Protein AF-A0A552JP70-F1 (afdb_monomer)

Radius of gyration: 28.19 Å; Cα contacts (8 Å, |Δi|>4): 30; chains: 1; bounding box: 27×38×86 Å

Sequence (73 aa):
MMQLEDYFNFLTPNDIRLKGTRIGIETILYDYIYHAKWVGGIKYKMNVGWASAVSSAERLKHETQRPHGLRYR

Structure (mmCIF, N/CA/C/O backbone):
data_AF-A0A552JP70-F1
#
_entry.id   AF-A0A552JP70-F1
#
loop_
_atom_site.group_PDB
_atom_site.id
_atom_site.type_symbol
_atom_site.label_atom_id
_atom_site.label_alt_id
_atom_site.label_comp_id
_atom_site.label_asym_id
_atom_site.label_entity_id
_atom_site.label_seq_id
_atom_site.pdbx_PDB_ins_code
_atom_site.Cartn_x
_atom_site.Cartn_y
_atom_site.Cartn_z
_atom_site.occupancy
_atom_site.B_iso_or_equiv
_atom_site.auth_seq_id
_atom_site.auth_comp_id
_atom_site.auth_asym_id
_atom_site.auth_atom_id
_atom_site.pdbx_PDB_model_num
ATOM 1 N N . MET A 1 1 ? -4.849 16.164 15.251 1.00 75.88 1 MET A N 1
ATOM 2 C CA . MET A 1 1 ? -3.887 15.937 14.152 1.00 75.88 1 MET A CA 1
ATOM 3 C C . MET A 1 1 ? -3.837 14.437 13.933 1.00 75.88 1 MET A C 1
ATOM 5 O O . MET A 1 1 ? -3.789 13.741 14.936 1.00 75.88 1 MET A O 1
ATOM 9 N N . MET A 1 2 ? -3.952 13.946 12.699 1.00 86.06 2 MET A N 1
ATOM 10 C CA . MET A 1 2 ? -3.871 12.504 12.428 1.00 86.06 2 MET A CA 1
ATOM 11 C C . MET A 1 2 ? -2.410 12.112 12.232 1.00 86.06 2 MET A C 1
ATOM 13 O O . MET A 1 2 ? -1.713 12.766 11.454 1.00 86.06 2 MET A O 1
ATOM 17 N N . GLN A 1 3 ? -1.969 11.084 12.949 1.00 91.50 3 GLN A N 1
ATOM 18 C CA . GLN A 1 3 ? -0.649 10.488 12.786 1.00 91.50 3 GLN A CA 1
ATOM 19 C C . GLN A 1 3 ? -0.681 9.509 11.610 1.00 91.50 3 GLN A C 1
ATOM 21 O O . GLN A 1 3 ? -1.739 9.000 11.231 1.00 91.50 3 GLN A O 1
ATOM 26 N N . LEU A 1 4 ? 0.476 9.228 11.017 1.00 89.75 4 LEU A N 1
ATOM 27 C CA . LEU A 1 4 ? 0.559 8.267 9.918 1.00 89.75 4 LEU A CA 1
ATOM 28 C C . LEU A 1 4 ? 0.205 6.852 10.401 1.00 89.75 4 LEU A C 1
ATOM 30 O O . LEU A 1 4 ? -0.465 6.095 9.701 1.00 89.75 4 LEU A O 1
ATOM 34 N N . GLU A 1 5 ? 0.601 6.522 11.625 1.00 90.56 5 GLU A N 1
ATOM 35 C CA . GLU A 1 5 ? 0.349 5.236 12.267 1.00 90.56 5 GLU A CA 1
ATOM 36 C C . GLU A 1 5 ? -1.150 4.964 12.469 1.00 90.56 5 GLU A C 1
ATOM 38 O O . GLU A 1 5 ? -1.561 3.804 12.478 1.00 90.56 5 GLU A O 1
ATOM 43 N N . ASP A 1 6 ? -1.987 6.005 12.546 1.00 94.62 6 ASP A N 1
ATOM 44 C CA . ASP A 1 6 ? -3.436 5.864 12.748 1.00 94.62 6 ASP A CA 1
ATOM 45 C C . ASP A 1 6 ? -4.145 5.179 11.562 1.00 94.62 6 ASP A C 1
ATOM 47 O O . ASP A 1 6 ? -5.241 4.625 11.723 1.00 94.62 6 ASP A O 1
ATOM 51 N N . TYR A 1 7 ? -3.514 5.186 10.382 1.00 94.38 7 TYR A N 1
ATOM 52 C CA . TYR A 1 7 ? -4.021 4.581 9.148 1.00 94.38 7 TYR A CA 1
ATOM 53 C C . TYR A 1 7 ? -3.634 3.109 8.982 1.00 94.38 7 TYR A C 1
ATOM 55 O O . TYR A 1 7 ? -4.139 2.456 8.064 1.00 94.38 7 TYR A O 1
ATOM 63 N N . PHE A 1 8 ? -2.772 2.569 9.848 1.00 95.38 8 PHE A N 1
ATOM 64 C CA . PHE A 1 8 ? -2.213 1.230 9.690 1.00 95.38 8 PHE A CA 1
ATOM 65 C C . PHE A 1 8 ? -2.598 0.275 10.823 1.00 95.38 8 PHE A C 1
ATOM 67 O O . PHE A 1 8 ? -2.945 0.666 11.935 1.00 95.38 8 PHE A O 1
ATOM 74 N N . ASN A 1 9 ? -2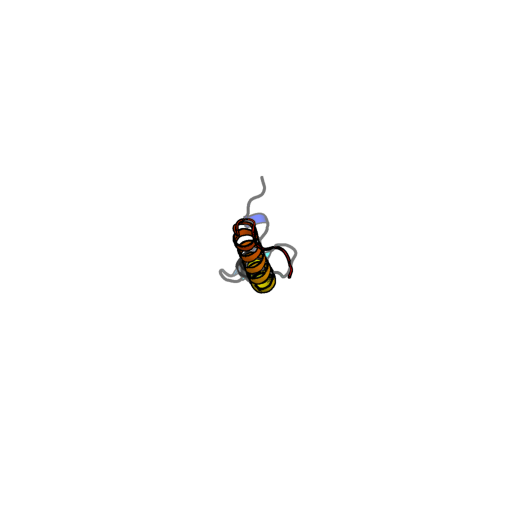.548 -1.016 10.514 1.00 96.00 9 ASN A N 1
ATOM 75 C CA . ASN A 1 9 ? -2.611 -2.108 11.468 1.00 96.00 9 ASN A CA 1
ATOM 76 C C . ASN A 1 9 ? -1.322 -2.929 11.356 1.00 96.00 9 ASN A C 1
ATOM 78 O O . ASN A 1 9 ? -1.015 -3.451 10.283 1.00 96.00 9 ASN A O 1
ATOM 82 N N . PHE A 1 10 ? -0.580 -3.035 12.456 1.00 94.75 10 PHE A N 1
ATOM 83 C CA . PHE A 1 10 ? 0.702 -3.732 12.523 1.00 94.75 10 PHE A CA 1
ATOM 84 C C . PHE A 1 10 ? 0.464 -5.154 13.034 1.00 94.75 10 PHE A C 1
ATOM 86 O O . PHE A 1 10 ? 0.368 -5.373 14.240 1.00 94.75 10 PHE A O 1
ATOM 93 N N . LEU A 1 11 ? 0.329 -6.121 12.123 1.00 93.94 11 LEU A N 1
ATOM 94 C CA . LEU A 1 11 ? 0.147 -7.526 12.503 1.00 93.94 11 LEU A CA 1
ATOM 95 C C . LEU A 1 11 ? 1.486 -8.167 12.878 1.00 93.94 11 LEU A C 1
ATOM 97 O O . LEU A 1 11 ? 1.575 -8.901 13.858 1.00 93.94 11 LEU A O 1
ATOM 101 N N . THR A 1 12 ? 2.531 -7.870 12.103 1.00 93.94 12 THR A N 1
ATOM 102 C CA . THR A 1 12 ? 3.929 -8.251 12.359 1.00 93.94 12 THR A CA 1
ATOM 103 C C . THR A 1 12 ? 4.858 -7.193 11.740 1.00 93.94 12 THR A C 1
ATOM 105 O O . THR A 1 12 ? 4.382 -6.374 10.951 1.00 93.94 12 THR A O 1
ATOM 108 N N . PRO A 1 13 ? 6.179 -7.203 12.010 1.00 89.25 13 PRO A N 1
ATOM 109 C CA . PRO A 1 13 ? 7.115 -6.263 11.379 1.00 89.25 13 PRO A CA 1
ATOM 110 C C . PRO A 1 13 ? 7.091 -6.269 9.840 1.00 89.25 13 PRO A C 1
ATOM 112 O O . PRO A 1 13 ? 7.437 -5.268 9.218 1.00 89.25 13 PRO A O 1
ATOM 115 N N . ASN A 1 14 ? 6.656 -7.378 9.230 1.00 89.31 14 ASN A N 1
ATOM 116 C CA . ASN A 1 14 ? 6.597 -7.566 7.781 1.00 89.31 14 ASN A CA 1
ATOM 117 C C . ASN A 1 14 ? 5.156 -7.609 7.232 1.00 89.31 14 ASN A C 1
ATOM 119 O O . ASN A 1 14 ? 4.987 -7.753 6.026 1.00 89.31 14 ASN A O 1
ATOM 123 N N . ASP A 1 15 ? 4.131 -7.502 8.085 1.00 93.38 15 ASP A N 1
ATOM 124 C CA . ASP A 1 15 ? 2.711 -7.488 7.695 1.00 93.38 15 ASP A CA 1
ATOM 125 C C . ASP A 1 15 ? 2.049 -6.246 8.305 1.00 93.38 15 ASP A C 1
ATOM 127 O O . ASP A 1 15 ? 1.577 -6.249 9.449 1.00 93.38 15 ASP A O 1
ATOM 131 N N . ILE A 1 16 ? 2.079 -5.163 7.527 1.00 96.56 16 ILE A N 1
ATOM 132 C CA . ILE A 1 16 ? 1.478 -3.869 7.852 1.00 96.56 16 ILE A CA 1
ATOM 133 C C . ILE A 1 16 ? 0.329 -3.647 6.875 1.00 96.56 16 ILE A C 1
ATOM 135 O O . ILE A 1 16 ? 0.534 -3.669 5.662 1.00 96.56 16 ILE A O 1
ATOM 139 N N . ARG A 1 17 ? -0.880 -3.408 7.389 1.00 96.88 17 ARG A N 1
ATOM 140 C CA . ARG A 1 17 ? -2.102 -3.285 6.577 1.00 96.88 17 ARG A CA 1
ATOM 141 C C . ARG A 1 17 ? -2.755 -1.932 6.712 1.00 96.88 17 ARG A C 1
ATOM 143 O O . ARG A 1 17 ? -2.714 -1.336 7.782 1.00 96.88 17 ARG A O 1
ATOM 150 N N . LEU A 1 18 ? -3.435 -1.480 5.665 1.00 96.31 18 LEU A N 1
ATOM 151 C CA . LEU A 1 18 ? -4.279 -0.294 5.751 1.00 96.31 18 LEU A CA 1
ATOM 152 C C . LEU A 1 18 ? -5.524 -0.611 6.595 1.00 96.31 18 LEU A C 1
ATOM 154 O O . LEU A 1 18 ? -6.261 -1.566 6.316 1.00 96.31 18 LEU A O 1
ATOM 158 N N . LYS A 1 19 ? -5.762 0.190 7.63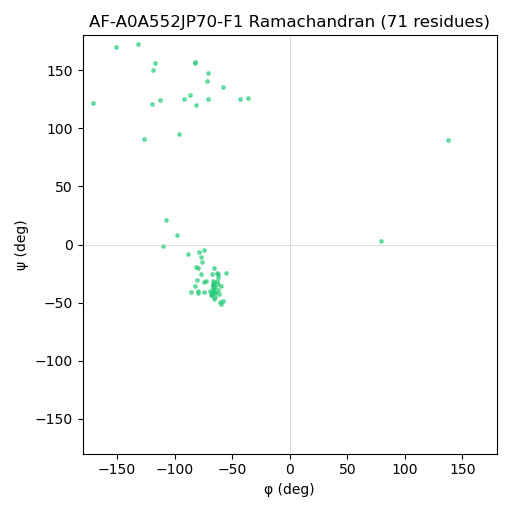2 1.00 95.50 19 LYS A N 1
ATOM 159 C CA . LYS A 1 19 ? -6.847 -0.000 8.596 1.00 95.50 19 LYS A CA 1
ATOM 160 C C . LYS A 1 19 ? -8.205 -0.023 7.889 1.00 95.50 19 LYS A C 1
ATOM 162 O O . LYS A 1 19 ? -8.476 0.783 7.006 1.00 95.50 19 LYS A O 1
ATOM 167 N N . GLY A 1 20 ? -9.059 -0.976 8.266 1.00 94.56 20 GLY A N 1
ATOM 168 C CA . GLY A 1 20 ? -10.365 -1.182 7.624 1.00 94.56 20 GLY A CA 1
ATOM 169 C C . GLY A 1 20 ? -10.314 -1.943 6.294 1.00 94.56 20 GLY A C 1
ATOM 170 O O . GLY A 1 20 ? -11.357 -2.160 5.684 1.00 94.56 20 GLY A O 1
ATOM 171 N N . THR A 1 21 ? -9.138 -2.400 5.854 1.00 95.50 21 THR A N 1
ATOM 172 C CA . THR A 1 21 ? -8.985 -3.197 4.631 1.00 95.50 21 THR A CA 1
ATOM 173 C C . THR A 1 21 ? -8.133 -4.443 4.876 1.00 95.50 21 THR A C 1
ATOM 175 O O . THR A 1 21 ? -7.545 -4.629 5.942 1.00 95.50 21 THR A O 1
ATOM 178 N N . ARG A 1 22 ? -8.055 -5.316 3.867 1.00 94.75 22 ARG A N 1
ATOM 179 C CA . ARG A 1 22 ? -7.111 -6.444 3.837 1.00 94.75 22 ARG A CA 1
ATOM 180 C C . ARG A 1 22 ? -5.853 -6.143 3.013 1.00 94.75 22 ARG A C 1
ATOM 182 O O . ARG A 1 22 ? -5.082 -7.064 2.774 1.00 94.75 22 ARG A O 1
ATOM 189 N N . ILE A 1 23 ? -5.671 -4.896 2.577 1.00 95.50 23 ILE A N 1
ATOM 190 C CA . ILE A 1 23 ? -4.574 -4.477 1.703 1.00 95.50 23 ILE A CA 1
ATOM 191 C C . ILE A 1 23 ? -3.326 -4.254 2.558 1.00 95.50 23 ILE A C 1
ATOM 193 O O . ILE A 1 23 ? -3.343 -3.433 3.479 1.00 95.50 23 ILE A O 1
ATOM 197 N N . GLY A 1 24 ? -2.266 -5.000 2.256 1.00 95.69 24 GLY A N 1
ATOM 198 C CA . GLY A 1 24 ? -0.950 -4.812 2.853 1.00 95.69 24 GLY A CA 1
ATOM 199 C C . GLY A 1 24 ? -0.161 -3.695 2.171 1.00 95.69 24 GLY A C 1
ATOM 200 O O . GLY A 1 24 ? -0.407 -3.337 1.012 1.00 95.69 24 GLY A O 1
ATOM 201 N N . ILE A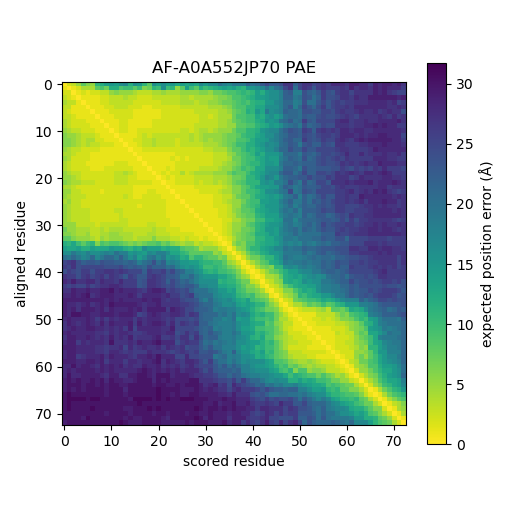 1 25 ? 0.787 -3.114 2.901 1.00 94.75 25 ILE A N 1
ATOM 202 C CA . ILE A 1 25 ? 1.619 -2.009 2.419 1.00 94.75 25 ILE A CA 1
ATOM 203 C C . ILE A 1 25 ? 2.475 -2.407 1.214 1.00 94.75 25 ILE A C 1
ATOM 205 O O . ILE A 1 25 ? 2.749 -1.575 0.353 1.00 94.75 25 ILE A O 1
ATOM 209 N N . GLU A 1 26 ? 2.835 -3.683 1.092 1.00 94.50 26 GLU A N 1
ATOM 210 C CA . GLU A 1 26 ? 3.557 -4.233 -0.052 1.00 94.50 26 GLU A CA 1
ATO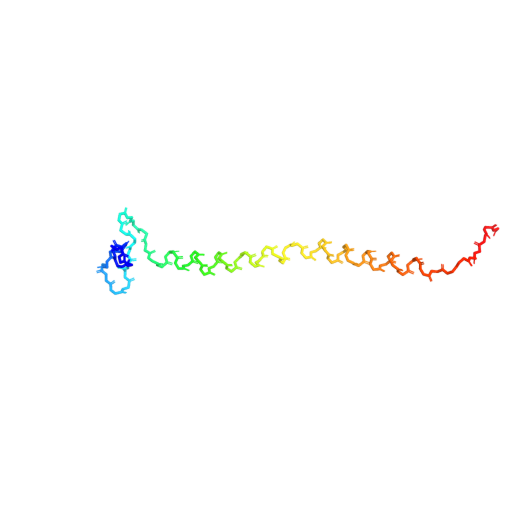M 211 C C . GLU A 1 26 ? 2.792 -4.049 -1.364 1.00 94.50 26 GLU A C 1
ATOM 213 O O . GLU A 1 26 ? 3.401 -3.741 -2.386 1.00 94.50 26 GLU A O 1
ATOM 218 N N . THR A 1 27 ? 1.460 -4.150 -1.329 1.00 93.81 27 THR A N 1
ATOM 219 C CA . THR A 1 27 ? 0.613 -3.937 -2.511 1.00 93.81 27 THR A CA 1
ATOM 220 C C . THR A 1 27 ? 0.653 -2.472 -2.942 1.00 93.81 27 THR A C 1
ATOM 222 O O . THR A 1 27 ? 0.822 -2.178 -4.123 1.00 93.81 27 THR A O 1
ATOM 225 N N . ILE A 1 28 ? 0.563 -1.548 -1.981 1.00 90.81 28 ILE A N 1
ATOM 226 C CA . 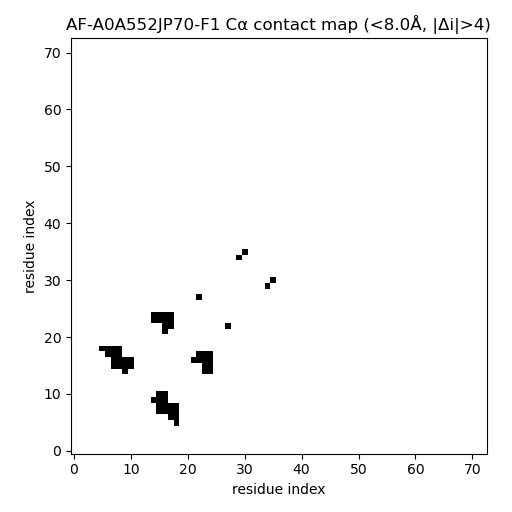ILE A 1 28 ? 0.616 -0.100 -2.233 1.00 90.81 28 ILE A CA 1
ATOM 227 C C . ILE A 1 28 ? 1.994 0.299 -2.769 1.00 90.81 28 ILE A C 1
ATOM 229 O O . ILE A 1 28 ? 2.093 1.043 -3.740 1.00 90.81 28 ILE A O 1
ATOM 233 N N . LEU A 1 29 ? 3.066 -0.204 -2.152 1.00 91.44 29 LEU A N 1
ATOM 234 C CA . LEU A 1 29 ? 4.438 0.081 -2.570 1.00 91.44 29 LEU A CA 1
ATOM 235 C C . LEU A 1 29 ? 4.736 -0.488 -3.955 1.00 91.44 29 LEU A C 1
ATOM 237 O O . LEU A 1 29 ? 5.379 0.186 -4.759 1.00 91.44 29 LEU A O 1
ATOM 241 N N . TYR A 1 30 ? 4.264 -1.701 -4.248 1.00 90.50 30 TYR A N 1
ATOM 242 C CA . TYR A 1 30 ? 4.382 -2.284 -5.578 1.00 90.50 30 TYR A CA 1
ATOM 243 C C . TYR A 1 30 ? 3.671 -1.409 -6.611 1.00 90.50 30 TYR A C 1
ATOM 245 O O . TYR A 1 30 ? 4.288 -1.014 -7.600 1.00 90.50 30 TYR A O 1
ATOM 253 N N . ASP A 1 31 ? 2.414 -1.045 -6.351 1.00 89.25 31 ASP A N 1
ATOM 254 C CA . ASP A 1 31 ? 1.635 -0.206 -7.257 1.00 89.25 31 ASP A CA 1
ATOM 255 C C . ASP A 1 31 ? 2.330 1.140 -7.498 1.00 89.25 31 ASP A C 1
ATOM 257 O O . ASP A 1 31 ? 2.616 1.515 -8.634 1.00 89.25 31 ASP A O 1
ATOM 261 N N . TYR A 1 32 ? 2.751 1.806 -6.424 1.00 87.88 32 TYR A N 1
ATOM 262 C CA . TYR A 1 32 ? 3.446 3.083 -6.501 1.00 87.88 32 TYR A CA 1
ATOM 263 C C . TYR A 1 32 ? 4.767 2.990 -7.274 1.00 87.88 32 TYR A C 1
ATOM 265 O O . TYR A 1 32 ? 5.004 3.772 -8.189 1.00 87.88 32 TYR A O 1
ATOM 273 N N . ILE A 1 33 ? 5.638 2.026 -6.964 1.00 87.31 33 ILE A N 1
ATOM 274 C CA . ILE A 1 33 ? 6.959 1.919 -7.601 1.00 87.31 33 ILE A CA 1
ATOM 275 C C . ILE A 1 33 ? 6.835 1.524 -9.076 1.00 87.31 33 ILE A C 1
ATOM 277 O O . ILE A 1 33 ? 7.541 2.082 -9.924 1.00 87.31 33 ILE A O 1
ATOM 281 N N . TYR A 1 34 ? 5.965 0.566 -9.400 1.00 83.75 34 TYR A N 1
ATOM 282 C CA . TYR A 1 34 ? 5.863 0.021 -10.752 1.00 83.75 34 TYR A CA 1
ATOM 283 C C . TYR A 1 34 ? 4.947 0.849 -11.655 1.00 83.75 34 TYR A C 1
ATOM 285 O O . TYR A 1 34 ? 5.327 1.112 -12.801 1.00 83.75 34 TYR A O 1
ATOM 293 N N . HIS A 1 35 ? 3.801 1.331 -11.167 1.00 71.50 35 HIS A N 1
ATOM 294 C CA . HIS A 1 35 ? 2.893 2.149 -11.973 1.00 71.50 35 HIS A CA 1
ATOM 295 C C . HIS A 1 35 ? 3.323 3.618 -12.060 1.00 71.50 35 HIS A C 1
ATOM 297 O O . HIS A 1 35 ? 3.170 4.203 -13.136 1.00 71.50 35 HIS A O 1
ATOM 303 N N . ALA A 1 36 ? 3.990 4.196 -11.048 1.00 62.06 36 ALA A N 1
ATOM 304 C CA . ALA A 1 36 ? 4.616 5.513 -11.232 1.00 62.06 36 ALA A CA 1
ATOM 305 C C . ALA A 1 36 ? 5.786 5.452 -12.230 1.00 62.06 36 ALA A C 1
ATOM 307 O 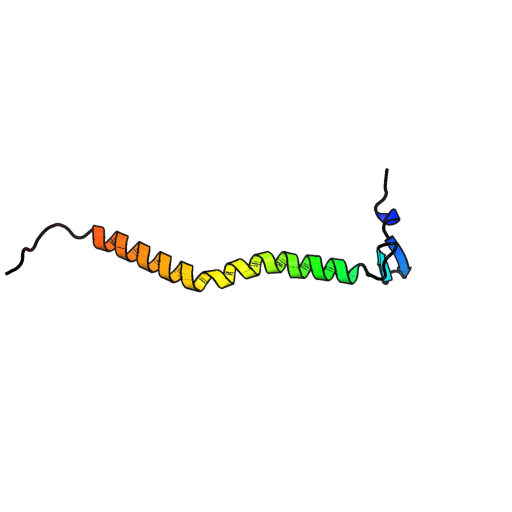O . ALA A 1 36 ? 5.967 6.376 -13.024 1.00 62.06 36 ALA A O 1
ATOM 308 N N . LYS A 1 37 ? 6.542 4.341 -12.279 1.00 55.72 37 LYS A N 1
ATOM 309 C CA . LYS A 1 37 ? 7.545 4.118 -13.338 1.00 55.72 37 LYS A CA 1
ATOM 310 C C . LYS A 1 37 ? 6.916 3.951 -14.722 1.00 55.72 37 LYS A C 1
ATOM 312 O O . LYS A 1 37 ? 7.492 4.410 -15.710 1.00 55.72 37 LYS A O 1
ATOM 317 N N . TRP A 1 38 ? 5.742 3.330 -14.820 1.00 47.97 38 TRP A N 1
ATOM 318 C CA . TRP A 1 38 ? 5.081 3.069 -16.103 1.00 47.97 38 TRP 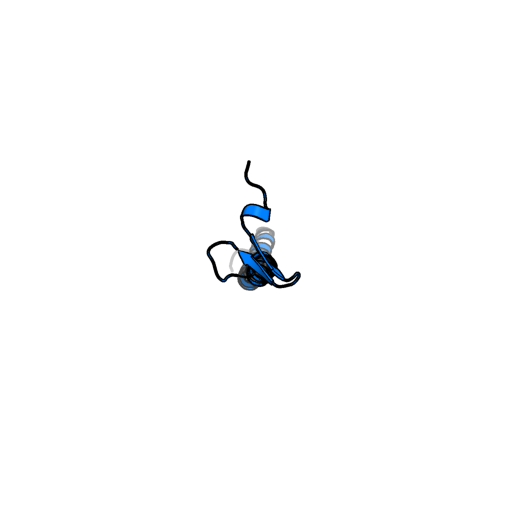A CA 1
ATOM 319 C C . TRP A 1 38 ? 4.410 4.288 -16.746 1.00 47.97 38 TRP A C 1
ATOM 321 O O . TRP A 1 38 ? 4.208 4.283 -17.962 1.00 47.97 38 TRP A O 1
ATOM 331 N N . VAL A 1 39 ? 4.190 5.380 -16.006 1.00 54.47 39 VAL A N 1
ATOM 332 C CA . VAL A 1 39 ? 3.883 6.693 -16.610 1.00 54.47 39 VAL A CA 1
ATOM 333 C C . VAL A 1 39 ? 5.050 7.188 -17.490 1.00 54.47 39 VAL A C 1
ATOM 335 O O . VAL A 1 39 ? 4.832 7.890 -18.478 1.00 54.47 39 VAL A O 1
ATOM 338 N N . GLY A 1 40 ? 6.286 6.739 -17.231 1.00 52.50 40 GLY A N 1
ATOM 339 C CA . GLY A 1 40 ? 7.432 6.923 -18.130 1.00 52.50 40 GLY A CA 1
ATOM 340 C C . GLY A 1 40 ? 7.453 5.973 -19.338 1.00 52.50 40 GLY A C 1
ATOM 341 O O . GLY A 1 40 ? 8.001 6.328 -20.377 1.00 52.50 40 GLY A O 1
ATOM 342 N N . GLY A 1 41 ? 6.820 4.798 -19.247 1.00 48.41 41 GLY A N 1
ATOM 343 C CA . GLY A 1 41 ? 6.763 3.779 -20.308 1.00 48.41 41 GLY A CA 1
ATOM 344 C C . GLY A 1 41 ? 5.856 4.152 -21.486 1.00 48.41 41 GLY A C 1
ATOM 345 O O . GLY A 1 41 ? 6.158 3.831 -22.636 1.00 48.41 41 GLY A O 1
ATOM 346 N N .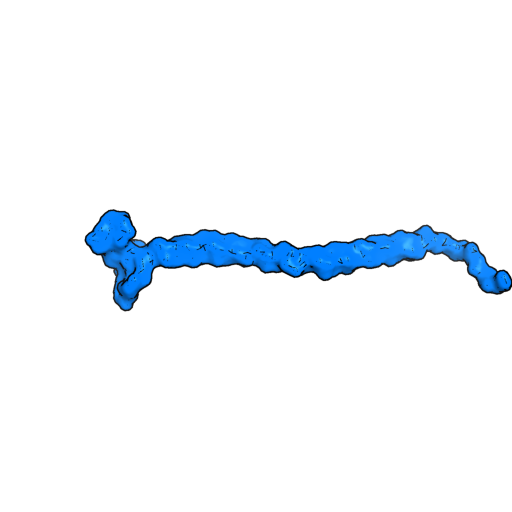 ILE A 1 42 ? 4.786 4.912 -21.232 1.00 53.81 42 ILE A N 1
ATOM 347 C CA . ILE A 1 42 ? 3.874 5.401 -22.280 1.00 53.81 42 ILE A CA 1
ATOM 348 C C . ILE A 1 42 ? 4.572 6.420 -23.202 1.00 53.81 42 ILE A C 1
ATOM 350 O O . ILE A 1 42 ? 4.247 6.489 -24.389 1.00 53.81 42 ILE A O 1
ATOM 354 N N . LYS A 1 43 ? 5.617 7.121 -22.727 1.00 50.91 43 LYS A N 1
ATOM 355 C CA . LYS A 1 43 ? 6.444 7.984 -23.593 1.00 50.91 43 LYS A CA 1
ATOM 356 C C . LYS A 1 43 ? 7.169 7.200 -24.694 1.00 50.91 43 LYS A C 1
ATOM 358 O O . LYS A 1 43 ? 7.300 7.701 -25.806 1.00 50.91 43 LYS A O 1
ATOM 363 N N . TYR A 1 44 ? 7.590 5.963 -24.432 1.00 49.16 44 TYR A N 1
ATOM 364 C CA . TYR A 1 44 ? 8.362 5.171 -25.399 1.00 49.16 44 TYR A CA 1
ATOM 365 C C . TYR A 1 44 ? 7.496 4.523 -26.486 1.00 49.16 44 TYR A C 1
ATOM 367 O O . TYR A 1 44 ? 8.004 4.218 -27.564 1.00 49.16 44 TYR A O 1
ATOM 375 N N . LYS A 1 45 ? 6.184 4.365 -26.262 1.00 48.50 45 LYS A N 1
ATOM 376 C CA . LYS A 1 45 ? 5.267 3.798 -27.268 1.00 48.50 45 LYS A CA 1
ATOM 377 C C . LYS A 1 45 ? 4.811 4.814 -28.327 1.00 48.50 45 LYS A C 1
ATOM 379 O O . LYS A 1 45 ? 4.419 4.414 -29.417 1.00 48.50 45 LYS A O 1
ATOM 384 N N . MET A 1 46 ? 4.932 6.117 -28.058 1.00 51.66 46 MET A N 1
ATOM 385 C CA . MET A 1 46 ? 4.717 7.185 -29.052 1.00 51.66 46 MET A CA 1
ATOM 386 C C . MET A 1 46 ? 5.912 7.393 -30.003 1.00 51.66 46 MET A C 1
ATOM 388 O O . MET A 1 46 ? 5.801 8.140 -30.977 1.00 51.66 46 MET A O 1
ATOM 392 N N . ASN A 1 47 ? 7.045 6.722 -29.773 1.00 51.84 47 ASN A N 1
ATOM 393 C CA . ASN A 1 47 ? 8.310 7.045 -30.438 1.00 51.84 47 ASN A CA 1
ATOM 394 C C . ASN A 1 47 ? 8.420 6.559 -31.900 1.00 51.84 47 ASN A C 1
ATOM 396 O O . ASN A 1 47 ? 9.319 6.982 -32.617 1.00 51.84 47 ASN A O 1
ATOM 400 N N . VAL A 1 48 ? 7.494 5.723 -32.387 1.00 57.62 48 VAL A N 1
ATOM 401 C CA . VAL A 1 48 ? 7.492 5.296 -33.803 1.00 57.62 48 VAL A CA 1
ATOM 402 C C . VAL A 1 48 ? 6.836 6.326 -34.731 1.00 57.62 48 VAL A C 1
ATOM 404 O O . VAL A 1 48 ? 7.310 6.545 -35.842 1.00 57.62 48 VAL A O 1
ATOM 407 N N . GLY A 1 49 ? 5.788 7.015 -34.263 1.00 62.12 49 GLY A N 1
ATOM 408 C CA . GLY A 1 49 ? 5.105 8.057 -35.039 1.00 62.12 49 GLY A CA 1
ATOM 409 C C . GLY A 1 49 ? 5.856 9.389 -35.022 1.00 62.12 49 GLY A C 1
ATOM 410 O O . GLY A 1 49 ? 5.983 10.044 -36.054 1.00 62.12 49 GLY A O 1
ATOM 411 N N . TRP A 1 50 ? 6.420 9.758 -33.868 1.00 55.31 50 TRP A N 1
ATOM 412 C CA . TRP A 1 50 ? 7.166 11.008 -33.708 1.00 55.31 50 TRP A CA 1
ATOM 413 C C . TRP A 1 50 ? 8.488 11.012 -34.477 1.00 55.31 50 TRP A C 1
ATOM 415 O O . TRP A 1 50 ? 8.782 11.999 -35.141 1.00 55.31 50 TRP A O 1
ATOM 425 N N . ALA A 1 51 ? 9.252 9.914 -34.478 1.00 63.28 51 ALA A N 1
ATOM 426 C CA . ALA A 1 51 ? 10.503 9.839 -35.239 1.00 63.28 51 ALA A CA 1
ATOM 427 C C . ALA A 1 51 ? 10.275 9.986 -36.758 1.00 63.28 51 ALA A C 1
ATOM 429 O O . ALA A 1 51 ? 11.025 10.683 -37.442 1.00 63.28 51 ALA A O 1
ATOM 430 N N . SER A 1 52 ? 9.197 9.389 -37.284 1.00 68.00 52 SER A N 1
ATOM 431 C CA . SER A 1 52 ? 8.816 9.538 -38.695 1.00 68.00 52 SER A CA 1
ATOM 432 C C . SER A 1 52 ? 8.318 10.955 -39.014 1.00 68.00 52 SER A C 1
ATOM 434 O O . SER A 1 52 ? 8.700 11.529 -40.038 1.00 68.00 52 SER A O 1
ATOM 436 N N . ALA A 1 53 ? 7.533 11.560 -38.115 1.00 70.12 53 ALA A N 1
ATOM 437 C CA . ALA A 1 53 ? 7.066 12.938 -38.258 1.00 70.12 53 ALA A CA 1
ATOM 438 C C . ALA A 1 53 ? 8.223 13.956 -38.216 1.00 70.12 53 ALA A C 1
ATOM 440 O O . ALA A 1 53 ? 8.260 14.865 -39.043 1.00 70.12 53 ALA A O 1
ATOM 441 N N . VAL A 1 54 ? 9.201 13.771 -37.322 1.00 69.12 54 VAL A N 1
ATOM 442 C CA . VAL A 1 54 ? 10.400 14.622 -37.211 1.00 69.12 54 VAL A CA 1
ATOM 443 C C . VAL A 1 54 ? 11.272 14.502 -38.463 1.00 69.12 54 VAL A C 1
ATOM 445 O O . VAL A 1 54 ? 11.594 15.520 -39.071 1.00 69.12 54 VAL A O 1
ATOM 448 N N . SER A 1 55 ? 11.536 13.279 -38.939 1.00 69.50 55 SER A N 1
ATOM 449 C CA . SER A 1 55 ? 12.297 13.050 -40.179 1.00 69.50 55 SER A CA 1
ATOM 450 C C . SER A 1 55 ? 11.600 13.620 -41.426 1.00 69.50 55 SER A C 1
ATOM 452 O O . SER A 1 55 ? 12.257 14.041 -42.383 1.00 69.50 55 SER A O 1
ATOM 454 N N . SER A 1 56 ? 10.264 13.646 -41.435 1.00 69.69 56 SER A N 1
ATOM 455 C CA . SER A 1 56 ? 9.479 14.256 -42.517 1.00 69.69 56 SER A CA 1
ATOM 456 C C . SER A 1 56 ? 9.522 15.786 -42.449 1.00 69.69 56 SER A C 1
ATOM 458 O O . SER A 1 56 ? 9.693 16.445 -43.472 1.00 69.69 56 SER A O 1
ATOM 460 N N . ALA A 1 57 ? 9.444 16.363 -41.247 1.00 69.31 57 ALA A N 1
ATOM 461 C CA . ALA A 1 57 ? 9.551 17.804 -41.038 1.00 69.31 57 ALA A CA 1
ATOM 462 C C . ALA A 1 57 ? 10.954 18.346 -41.368 1.00 69.31 57 ALA A C 1
ATOM 464 O O . ALA A 1 57 ? 11.078 19.435 -41.924 1.00 69.31 57 ALA A O 1
ATOM 465 N N . GLU A 1 58 ? 12.012 17.592 -41.067 1.00 68.75 58 GLU A N 1
ATOM 466 C CA . GLU A 1 58 ? 13.392 17.945 -41.428 1.00 68.75 58 GLU A CA 1
ATOM 467 C C . GLU A 1 58 ? 13.615 17.911 -42.944 1.00 68.75 58 GLU A C 1
ATOM 469 O O . GLU A 1 58 ? 14.238 18.822 -43.491 1.00 68.75 58 GLU A O 1
ATOM 474 N N . ARG A 1 59 ? 13.020 16.941 -43.653 1.00 62.84 59 ARG A N 1
ATOM 475 C CA . ARG A 1 59 ? 13.046 16.894 -45.125 1.00 62.84 59 ARG A CA 1
ATOM 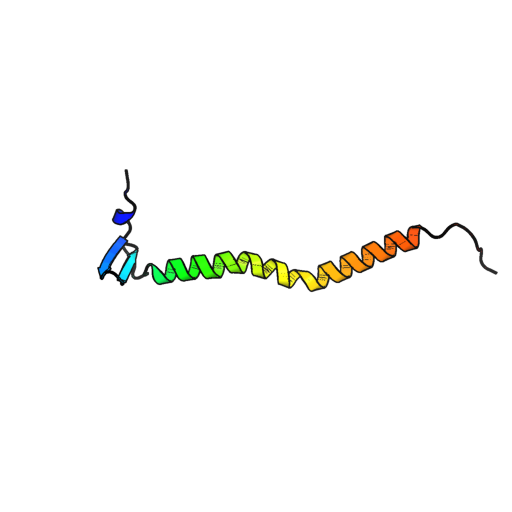476 C C . ARG A 1 59 ? 12.383 18.114 -45.768 1.00 62.84 59 ARG A C 1
ATOM 478 O O . ARG A 1 59 ? 12.960 18.700 -46.677 1.00 62.84 59 ARG A O 1
ATOM 485 N N . LEU A 1 60 ? 11.236 18.558 -45.253 1.00 65.69 60 LEU A N 1
ATOM 486 C CA . LEU A 1 60 ? 10.533 19.739 -45.778 1.00 65.69 60 LEU A CA 1
ATOM 487 C C . LEU A 1 60 ? 11.314 21.048 -45.566 1.00 65.69 60 LEU A C 1
ATOM 489 O O . LEU A 1 60 ? 11.253 21.949 -46.406 1.00 65.69 60 LEU A O 1
ATOM 493 N N . LYS A 1 61 ? 12.097 21.147 -44.484 1.00 63.62 61 LYS A N 1
ATOM 494 C CA . LYS A 1 61 ? 12.981 22.300 -44.244 1.00 63.62 61 LYS A CA 1
ATOM 495 C C . LYS A 1 61 ? 14.116 22.370 -45.271 1.00 63.62 61 LYS A C 1
ATOM 497 O O . LYS A 1 61 ? 14.419 23.458 -45.749 1.00 63.62 61 LYS A O 1
ATOM 502 N N . HIS A 1 62 ? 14.686 21.226 -45.657 1.00 56.12 62 HIS A N 1
ATOM 503 C CA . HIS A 1 62 ? 15.723 21.159 -46.692 1.00 56.12 62 HIS A CA 1
ATOM 504 C C . HIS A 1 62 ? 15.178 21.353 -48.119 1.00 56.12 62 HIS A C 1
ATOM 506 O O . HIS A 1 62 ? 15.861 21.941 -48.956 1.00 56.12 62 HIS A O 1
ATOM 512 N N . GLU A 1 63 ? 13.944 20.923 -48.403 1.00 55.72 63 GLU A N 1
ATOM 513 C CA . GLU A 1 63 ? 13.282 21.130 -49.705 1.00 55.72 63 GLU A CA 1
ATOM 514 C C . GLU A 1 63 ? 13.010 22.624 -49.983 1.00 55.72 63 GLU A C 1
ATOM 516 O O . GLU A 1 63 ? 13.126 23.091 -51.114 1.00 55.72 63 GLU A O 1
ATOM 521 N N . THR A 1 64 ? 12.738 23.403 -48.930 1.00 55.25 64 THR A N 1
ATOM 522 C CA . THR A 1 64 ? 12.458 24.852 -49.008 1.00 55.25 64 THR A CA 1
ATOM 523 C C . THR A 1 64 ? 13.723 25.699 -49.269 1.00 55.25 64 THR A C 1
ATOM 525 O O . THR A 1 64 ? 13.635 26.904 -49.487 1.00 55.25 64 THR A O 1
ATOM 528 N N . GLN A 1 65 ? 14.910 25.079 -49.294 1.00 52.34 65 GLN A N 1
ATOM 529 C CA . GLN A 1 65 ? 16.211 25.730 -49.513 1.00 52.34 65 GLN A CA 1
ATOM 530 C C . GLN A 1 65 ? 16.836 25.436 -50.889 1.00 52.34 65 GLN A C 1
ATOM 532 O O . GLN A 1 65 ? 18.041 25.605 -51.072 1.00 52.34 65 GLN A O 1
ATOM 537 N N . ARG A 1 66 ? 16.042 25.028 -51.888 1.00 48.66 66 ARG A N 1
ATOM 538 C CA . ARG A 1 66 ? 16.499 24.992 -53.288 1.00 48.66 66 ARG A CA 1
ATOM 539 C C . ARG A 1 66 ? 16.168 26.317 -53.985 1.00 48.66 66 ARG A C 1
ATOM 541 O O . ARG A 1 66 ? 15.006 26.724 -53.965 1.00 48.66 66 ARG A O 1
ATOM 548 N N . PRO A 1 67 ? 17.147 27.011 -54.595 1.00 50.56 67 PRO A N 1
ATOM 549 C CA . PRO A 1 67 ? 16.879 28.267 -55.269 1.00 50.56 67 PRO A CA 1
ATOM 550 C C . PRO A 1 67 ? 16.080 28.030 -56.551 1.00 50.56 67 PRO A C 1
ATOM 552 O O . PRO A 1 67 ? 16.225 27.021 -57.241 1.00 50.56 67 PRO A O 1
ATOM 555 N N . HIS A 1 68 ? 15.240 29.017 -56.843 1.00 52.16 68 HIS A N 1
ATOM 556 C CA . HIS A 1 68 ? 14.560 29.234 -58.110 1.00 52.16 68 HIS A CA 1
ATOM 557 C C . HIS A 1 68 ? 15.431 28.864 -59.319 1.00 52.16 68 HIS A C 1
ATOM 559 O O . HIS A 1 68 ? 16.501 29.438 -59.513 1.00 52.16 68 HIS A O 1
ATOM 565 N N . GLY A 1 69 ? 14.902 28.006 -60.192 1.00 55.56 69 GLY A N 1
ATOM 566 C CA . GLY A 1 69 ? 15.360 27.913 -61.575 1.00 55.56 69 GLY A CA 1
ATOM 567 C C . GLY A 1 69 ? 15.499 26.491 -62.091 1.00 55.56 69 GLY A C 1
ATOM 568 O O . GLY A 1 69 ? 16.581 25.925 -62.051 1.00 55.56 69 GLY A O 1
ATOM 569 N N . LEU A 1 70 ? 14.428 25.956 -62.674 1.00 41.09 70 LEU A N 1
ATOM 570 C CA . LEU A 1 70 ? 14.393 25.707 -64.117 1.00 41.09 70 LEU A CA 1
ATOM 571 C C . LEU A 1 70 ? 12.974 25.306 -64.529 1.00 41.09 70 LEU A C 1
ATOM 573 O O . LEU A 1 70 ? 12.354 24.391 -63.993 1.00 41.09 70 LEU A O 1
ATOM 577 N N . ARG A 1 71 ? 12.456 26.116 -65.450 1.00 43.44 71 ARG A N 1
ATOM 578 C CA . ARG A 1 71 ? 11.148 26.032 -66.091 1.00 43.44 71 ARG A CA 1
ATOM 579 C C . ARG A 1 71 ? 11.150 24.852 -67.065 1.00 43.44 71 ARG A C 1
ATOM 581 O O . ARG A 1 71 ? 12.127 24.669 -67.783 1.00 43.44 71 ARG A O 1
ATOM 588 N N . TYR A 1 72 ? 10.031 24.135 -67.115 1.00 34.81 72 TYR A N 1
ATOM 589 C CA . TYR A 1 72 ? 9.721 23.092 -68.092 1.00 34.81 72 TYR A CA 1
ATOM 590 C C . TYR A 1 72 ? 10.115 23.476 -69.529 1.00 34.81 72 TYR A C 1
ATOM 592 O O . TYR A 1 72 ? 9.633 24.483 -70.060 1.00 34.81 72 TYR A O 1
ATOM 600 N N . ARG A 1 73 ? 10.922 22.623 -70.160 1.00 37.75 73 ARG A N 1
ATOM 601 C CA . ARG A 1 73 ? 10.811 22.248 -71.570 1.00 37.75 73 ARG A CA 1
ATOM 602 C C . ARG A 1 73 ? 11.283 20.809 -71.723 1.00 37.75 73 ARG A C 1
ATOM 604 O O . ARG A 1 73 ? 12.334 20.491 -71.130 1.00 37.75 73 ARG A O 1
#

Nearest PDB structures (foldseek):
  1w1g-assembly1_A  TM=4.205E-01  e=4.896E+00  Homo sapiens
  6f7s-assembly2_D  TM=3.030E-01  e=7.398E+00  Homo sapiens
  6f7s-assembly1_C  TM=3.045E-01  e=7.398E+00  Homo sapiens

Secondary structure (DSSP, 8-state):
---GGGGEEEEETTEEEETTSS-BHHHHHHHHHHHHHHHHHHHHHTHHHHHHHHHHHHHHHHHTTS-S-----

Organism: NCBI:txid2486245

Solvent-accessible surface area (backbone atoms only — not comparable to full-atom values): 4596 Å² total; per-residue (Å²): 134,87,58,78,69,76,51,47,40,79,81,45,100,88,42,41,26,40,58,99,58,91,50,42,52,67,58,54,51,49,47,52,60,54,54,61,51,44,67,58,52,60,62,64,73,52,48,69,61,49,54,54,52,50,58,50,55,55,50,53,59,59,63,72,69,62,78,91,83,83,79,92,127

Mean predicted aligned error: 15.99 Å

Foldseek 3Di:
DDDPCNQWDPPDPQFIAGPPDNDGVVNVVCCCVVVVVCVVVVVVVCVVVVVVVVVVVVVVVVVVPDDDDDDDD

pLDDT: mean 73.03, std 19.35, range [34.81, 96.88]